Protein AF-A0A7J2HMD4-F1 (afdb_monomer_lite)

Sequence (49 aa):
MMKVLVTDKLADEAIEMLKNNGFEVKYEELDHDGLLKEIADYDALIVRS

Secondary structure (DSSP, 8-state):
--EEEE-S---HHHHHHHHHTT-EEEE----HHHHHHHGGG-SEEE---

Radius of gyration: 10.48 Å; chains: 1; bounding box: 22×23×21 Å

Structure (mmCIF, N/CA/C/O backbone):
data_AF-A0A7J2HMD4-F1
#
_entry.id   AF-A0A7J2HMD4-F1
#
loop_
_atom_site.group_PDB
_atom_site.id
_atom_site.type_symbol
_atom_site.label_atom_id
_atom_site.label_alt_id
_atom_site.label_comp_id
_atom_site.label_asym_id
_atom_site.label_entity_id
_atom_site.label_seq_id
_atom_site.pdbx_PDB_ins_code
_atom_site.Cartn_x
_atom_site.Cartn_y
_atom_site.Cartn_z
_atom_site.occupancy
_atom_site.B_iso_or_equiv
_atom_site.auth_seq_id
_atom_site.auth_comp_id
_atom_site.auth_asym_id
_atom_site.auth_atom_id
_atom_site.pdbx_PDB_model_num
ATOM 1 N N . MET A 1 1 ? -11.649 -6.583 2.279 1.00 70.25 1 MET A N 1
ATOM 2 C CA . MET A 1 1 ? -10.767 -5.480 2.713 1.00 70.25 1 MET A CA 1
ATOM 3 C C . MET A 1 1 ? -9.911 -5.155 1.506 1.00 70.25 1 MET A C 1
ATOM 5 O O . MET A 1 1 ? -9.396 -6.110 0.942 1.00 70.25 1 MET A O 1
ATOM 9 N N . MET A 1 2 ? -9.864 -3.905 1.041 1.00 85.88 2 MET A N 1
ATOM 10 C CA . MET A 1 2 ? -9.115 -3.577 -0.181 1.00 85.88 2 MET A CA 1
ATOM 11 C C . MET A 1 2 ? -7.614 -3.557 0.111 1.00 85.88 2 MET A C 1
ATOM 13 O O . MET A 1 2 ? -7.186 -2.879 1.051 1.00 85.88 2 MET A O 1
ATOM 17 N N . LYS A 1 3 ? -6.843 -4.292 -0.689 1.00 92.25 3 LYS A N 1
ATOM 18 C CA . LYS A 1 3 ? -5.387 -4.398 -0.579 1.00 92.25 3 LYS A CA 1
ATOM 19 C C . LYS A 1 3 ? -4.705 -3.484 -1.587 1.00 92.25 3 LYS A C 1
ATOM 21 O O . LYS A 1 3 ? -5.045 -3.489 -2.768 1.00 92.25 3 LYS A O 1
ATOM 26 N N . VAL A 1 4 ? -3.721 -2.723 -1.125 1.00 91.38 4 VAL A N 1
ATOM 27 C CA . VAL A 1 4 ? -2.982 -1.748 -1.929 1.00 91.38 4 VAL A CA 1
ATOM 28 C C . VAL A 1 4 ? -1.495 -2.079 -1.881 1.00 91.38 4 VAL A C 1
ATOM 30 O O . VAL A 1 4 ? -0.894 -2.084 -0.805 1.00 91.38 4 VAL A O 1
ATOM 33 N N . LEU A 1 5 ? -0.907 -2.338 -3.047 1.00 91.12 5 LEU A N 1
ATOM 34 C CA . LEU A 1 5 ? 0.527 -2.541 -3.214 1.00 91.12 5 LEU A CA 1
ATOM 35 C C . LEU A 1 5 ? 1.185 -1.214 -3.591 1.00 91.12 5 LEU A C 1
ATOM 37 O O . LEU A 1 5 ? 0.746 -0.539 -4.520 1.00 91.12 5 LEU A O 1
ATOM 41 N N . VAL A 1 6 ? 2.234 -0.838 -2.871 1.00 90.25 6 VAL A N 1
ATOM 42 C CA . VAL A 1 6 ? 3.037 0.356 -3.136 1.00 90.25 6 VAL A CA 1
ATOM 43 C C . VAL A 1 6 ? 4.452 -0.103 -3.454 1.00 90.25 6 VAL A C 1
ATOM 45 O O . VAL A 1 6 ? 5.133 -0.629 -2.576 1.00 90.25 6 VAL A O 1
ATOM 48 N N . THR A 1 7 ? 4.891 0.081 -4.697 1.00 88.50 7 THR A N 1
ATOM 49 C CA . THR A 1 7 ? 6.212 -0.400 -5.148 1.00 88.50 7 THR A CA 1
ATOM 50 C C . THR A 1 7 ? 7.276 0.675 -5.219 1.00 88.50 7 THR A C 1
ATOM 52 O O . THR A 1 7 ? 8.449 0.368 -5.383 1.00 88.50 7 THR A O 1
ATOM 55 N N . ASP A 1 8 ? 6.873 1.929 -5.049 1.00 84.88 8 ASP A N 1
ATOM 56 C CA . ASP A 1 8 ? 7.765 3.076 -5.041 1.00 84.88 8 ASP A CA 1
ATOM 57 C C . ASP A 1 8 ? 7.600 3.894 -3.779 1.00 84.88 8 ASP A C 1
ATOM 59 O O . ASP A 1 8 ? 6.545 3.909 -3.141 1.00 84.88 8 ASP A O 1
ATOM 63 N N . LYS A 1 9 ? 8.651 4.634 -3.433 1.00 78.94 9 LYS A N 1
ATOM 64 C CA . LYS A 1 9 ? 8.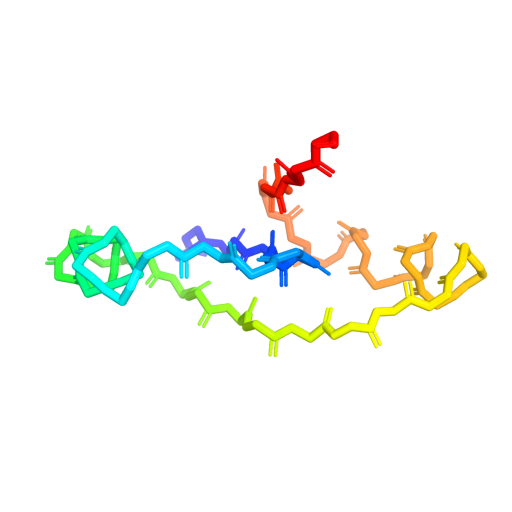682 5.450 -2.225 1.00 78.94 9 LYS A CA 1
ATOM 65 C C . LYS A 1 9 ? 7.606 6.546 -2.269 1.00 78.94 9 LYS A C 1
ATOM 67 O O . LYS A 1 9 ? 7.795 7.608 -2.876 1.00 78.94 9 LYS A O 1
ATOM 72 N N . LEU A 1 10 ? 6.482 6.265 -1.614 1.00 82.31 10 LEU A N 1
ATOM 73 C CA . LEU A 1 10 ? 5.377 7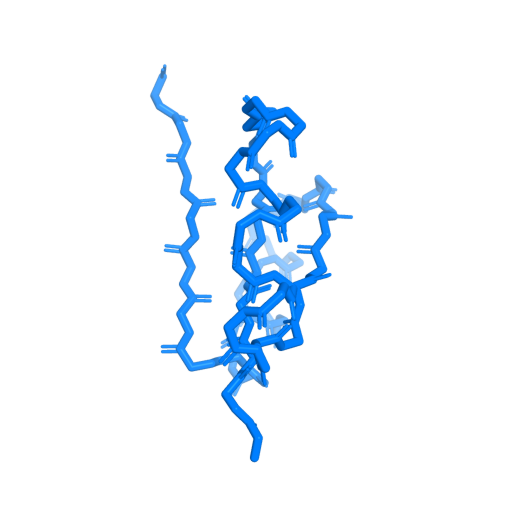.181 -1.348 1.00 82.31 10 LEU A CA 1
ATOM 74 C C . LEU A 1 10 ? 5.660 7.964 -0.057 1.00 82.31 10 LEU A C 1
ATOM 76 O O . LEU A 1 10 ? 6.386 7.488 0.813 1.00 82.31 10 LEU A O 1
ATOM 80 N N . ALA A 1 11 ? 5.091 9.162 0.079 1.00 86.06 11 ALA A N 1
ATOM 81 C CA . ALA A 1 11 ? 5.148 9.895 1.340 1.00 86.06 11 ALA A CA 1
ATOM 82 C C . ALA A 1 11 ? 4.448 9.102 2.457 1.00 86.06 11 ALA A C 1
ATOM 84 O O . ALA A 1 11 ? 3.349 8.581 2.243 1.00 86.06 11 ALA A O 1
ATOM 85 N N . ASP A 1 12 ? 5.054 9.055 3.645 1.00 84.69 12 ASP A N 1
ATOM 86 C CA . ASP A 1 12 ? 4.518 8.324 4.799 1.00 84.69 12 ASP A CA 1
ATOM 87 C C . ASP A 1 12 ? 3.087 8.769 5.150 1.00 84.69 12 ASP A C 1
ATOM 89 O O . ASP A 1 12 ? 2.221 7.926 5.378 1.00 84.69 12 ASP A O 1
ATOM 93 N N . GLU A 1 13 ? 2.794 10.072 5.045 1.00 88.69 13 GLU A N 1
ATOM 94 C CA . GLU A 1 13 ? 1.451 10.638 5.261 1.00 88.69 13 GLU A CA 1
ATOM 95 C C . GLU A 1 13 ? 0.381 10.004 4.357 1.00 88.69 13 GLU A C 1
ATOM 97 O O . GLU A 1 13 ? -0.753 9.780 4.784 1.00 88.69 13 GLU A O 1
ATOM 102 N N . ALA A 1 14 ? 0.722 9.673 3.109 1.00 85.81 14 ALA A N 1
ATOM 103 C CA . ALA A 1 14 ? -0.218 9.048 2.182 1.00 85.81 14 ALA A CA 1
ATOM 104 C C . ALA A 1 14 ? -0.461 7.570 2.532 1.00 85.81 14 ALA A C 1
ATOM 106 O O . ALA A 1 14 ? -1.595 7.095 2.444 1.00 85.81 14 ALA A O 1
ATOM 107 N N . ILE A 1 15 ? 0.578 6.856 2.983 1.00 86.88 15 ILE A N 1
ATOM 108 C CA . ILE A 1 15 ? 0.460 5.475 3.476 1.00 86.88 15 ILE A CA 1
ATOM 109 C C . ILE A 1 15 ? -0.412 5.443 4.736 1.00 86.88 15 ILE A C 1
ATOM 111 O O . ILE A 1 15 ? -1.304 4.601 4.850 1.00 86.88 15 ILE A O 1
ATOM 115 N N . GLU A 1 16 ? -0.183 6.365 5.670 1.00 90.31 16 GLU A N 1
ATOM 116 C CA . GLU A 1 16 ? -0.980 6.487 6.891 1.00 90.31 16 GLU A CA 1
ATOM 117 C C . GLU A 1 16 ? -2.433 6.846 6.588 1.00 90.31 16 GLU A C 1
ATOM 119 O O . GLU A 1 16 ? -3.343 6.238 7.151 1.00 90.31 16 GLU A O 1
ATOM 124 N N . MET A 1 17 ? -2.676 7.769 5.653 1.00 90.69 17 MET A N 1
ATOM 125 C CA . MET A 1 17 ? -4.032 8.116 5.234 1.00 90.69 17 MET A CA 1
ATOM 126 C C . MET A 1 17 ? -4.771 6.892 4.680 1.00 90.69 17 MET A C 1
ATOM 128 O O . MET A 1 17 ? -5.913 6.643 5.066 1.00 90.69 17 MET A O 1
ATOM 132 N N . LEU A 1 18 ? -4.131 6.093 3.823 1.00 88.94 18 LEU A N 1
ATOM 133 C CA . LEU A 1 18 ? -4.724 4.872 3.274 1.00 88.94 18 LEU A CA 1
ATOM 134 C C . LEU A 1 18 ? -5.025 3.841 4.376 1.00 88.94 18 LEU A C 1
ATOM 136 O O . LEU A 1 18 ? -6.145 3.334 4.458 1.00 88.94 18 LEU A O 1
ATOM 140 N N . LYS A 1 19 ? -4.081 3.592 5.288 1.00 89.19 19 LYS A N 1
ATOM 141 C CA . LYS A 1 19 ? -4.304 2.689 6.431 1.00 89.19 19 LYS A CA 1
ATOM 142 C C . LYS A 1 19 ? -5.461 3.161 7.320 1.00 89.19 19 LYS A C 1
ATOM 144 O O . LYS A 1 19 ? -6.315 2.357 7.687 1.00 89.19 19 LYS A O 1
ATOM 149 N N . ASN A 1 20 ? -5.551 4.464 7.594 1.00 92.31 20 ASN A N 1
ATOM 150 C CA . ASN A 1 20 ? -6.625 5.063 8.397 1.00 92.31 20 ASN A CA 1
ATOM 151 C C . ASN A 1 20 ? -8.007 4.972 7.734 1.00 92.31 20 ASN A C 1
ATOM 153 O O . ASN A 1 20 ? -9.019 4.936 8.430 1.00 92.31 20 ASN A O 1
ATOM 157 N N . ASN A 1 21 ? -8.064 4.898 6.403 1.00 90.50 21 ASN A N 1
ATOM 158 C CA . ASN A 1 21 ? -9.305 4.674 5.656 1.00 90.50 21 ASN A CA 1
ATOM 159 C C . ASN A 1 21 ? -9.714 3.185 5.593 1.00 90.50 21 ASN A C 1
ATOM 161 O O . ASN A 1 21 ? -10.716 2.854 4.962 1.00 90.50 21 ASN A O 1
ATOM 165 N N . GLY A 1 22 ? -8.974 2.285 6.252 1.00 90.31 22 GLY A N 1
ATOM 166 C CA . GLY A 1 22 ? -9.277 0.851 6.297 1.00 90.31 22 GLY A CA 1
ATOM 167 C C . GLY A 1 22 ? -8.704 0.049 5.125 1.00 90.31 22 GLY A C 1
ATOM 168 O O . GLY A 1 22 ? -9.138 -1.083 4.897 1.00 90.31 22 GLY A O 1
ATOM 169 N N . PHE A 1 23 ? -7.747 0.617 4.385 1.00 92.19 23 PHE A N 1
ATOM 170 C CA . PHE A 1 23 ? -7.021 -0.088 3.330 1.00 92.19 23 PHE A CA 1
ATOM 171 C C . PHE A 1 23 ? -5.824 -0.853 3.903 1.00 92.19 23 PHE A C 1
ATOM 173 O O . PHE A 1 23 ? -5.090 -0.354 4.759 1.00 92.19 23 PHE A O 1
ATOM 180 N N . GLU A 1 24 ? -5.597 -2.064 3.400 1.00 91.44 24 GLU A N 1
ATOM 181 C CA . GLU A 1 24 ? -4.422 -2.864 3.739 1.00 91.44 24 GLU A CA 1
ATOM 182 C C . GLU A 1 24 ? -3.283 -2.494 2.787 1.00 91.44 24 GLU A C 1
ATOM 184 O O . GLU A 1 24 ? -3.254 -2.927 1.638 1.00 91.44 24 GLU A O 1
ATOM 189 N N . VAL A 1 25 ? -2.375 -1.632 3.248 1.00 90.00 25 VAL A N 1
ATOM 190 C CA . VAL A 1 25 ? -1.280 -1.100 2.425 1.00 90.00 25 VAL A CA 1
ATOM 191 C C . VAL A 1 25 ? 0.017 -1.850 2.705 1.00 90.00 25 VAL A C 1
ATOM 193 O O . VAL A 1 25 ? 0.517 -1.804 3.836 1.00 90.00 25 VAL A O 1
ATOM 196 N N . LYS A 1 26 ? 0.595 -2.467 1.670 1.00 88.75 26 LYS A N 1
ATOM 197 C CA . LYS A 1 26 ? 1.938 -3.061 1.698 1.00 88.75 26 LYS A CA 1
ATOM 198 C C . LYS A 1 26 ? 2.888 -2.216 0.853 1.00 88.75 26 LYS A C 1
ATOM 200 O O . LYS A 1 26 ? 2.599 -1.938 -0.306 1.00 88.75 26 LYS A O 1
ATOM 205 N N . TYR A 1 27 ? 4.011 -1.819 1.444 1.00 87.56 27 TYR A N 1
ATOM 206 C CA . TYR A 1 27 ? 5.132 -1.227 0.718 1.00 87.56 27 TYR A CA 1
ATOM 207 C C . TYR A 1 27 ? 6.185 -2.307 0.483 1.00 87.56 27 TYR A C 1
ATOM 209 O O . TYR A 1 27 ? 6.699 -2.862 1.456 1.00 87.56 27 TYR A O 1
ATOM 217 N N . GLU A 1 28 ? 6.482 -2.612 -0.777 1.00 85.38 28 GLU A N 1
ATOM 218 C CA . GLU A 1 28 ? 7.516 -3.578 -1.145 1.00 85.38 28 GLU A CA 1
ATOM 219 C C . GLU A 1 28 ? 8.123 -3.226 -2.506 1.00 85.38 28 GLU A C 1
ATOM 221 O O . GLU A 1 28 ? 7.411 -3.103 -3.500 1.00 85.38 28 GLU A O 1
ATOM 226 N N . GLU A 1 29 ? 9.446 -3.067 -2.549 1.00 81.38 29 GLU A N 1
ATOM 227 C CA . GLU A 1 29 ? 10.182 -2.886 -3.801 1.00 81.38 29 GLU A CA 1
ATOM 228 C C . GLU A 1 29 ? 10.311 -4.248 -4.488 1.00 81.38 29 GLU A C 1
ATOM 230 O O . GLU A 1 29 ? 11.052 -5.124 -4.041 1.00 81.38 29 GLU A O 1
ATOM 235 N N . LEU A 1 30 ? 9.537 -4.430 -5.556 1.00 83.94 30 LEU A N 1
ATOM 236 C CA . LEU A 1 30 ? 9.472 -5.661 -6.334 1.00 83.94 30 LEU A CA 1
ATOM 237 C C . LEU A 1 30 ? 10.052 -5.435 -7.727 1.00 83.94 30 LEU A C 1
ATOM 239 O O . LEU A 1 30 ? 9.715 -4.467 -8.407 1.00 83.94 30 LEU A O 1
ATOM 243 N N . ASP A 1 31 ? 10.856 -6.387 -8.193 1.00 84.06 31 ASP A N 1
ATOM 244 C CA . ASP A 1 31 ? 11.239 -6.470 -9.600 1.00 84.06 31 ASP A CA 1
ATOM 245 C C . ASP A 1 31 ? 10.035 -6.852 -10.477 1.00 84.06 31 ASP A C 1
ATOM 247 O O . ASP A 1 31 ? 9.047 -7.411 -9.997 1.00 84.06 31 ASP A O 1
ATOM 251 N N . HIS A 1 32 ? 10.138 -6.626 -11.790 1.00 84.06 32 HIS A N 1
ATOM 252 C CA . HIS A 1 32 ? 9.073 -6.889 -12.770 1.00 84.06 32 HIS A CA 1
ATOM 253 C C . HIS A 1 32 ? 8.390 -8.264 -12.602 1.00 84.06 32 HIS A C 1
ATOM 255 O O . HIS A 1 32 ? 7.16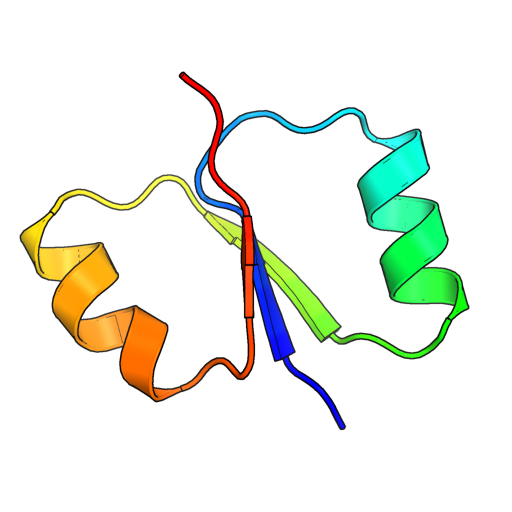4 -8.344 -12.546 1.00 84.06 32 HIS A O 1
ATOM 261 N N . ASP A 1 33 ? 9.167 -9.342 -12.467 1.00 88.06 33 ASP A N 1
ATOM 262 C CA . ASP A 1 33 ? 8.647 -10.703 -12.274 1.00 88.06 33 ASP A CA 1
ATOM 263 C C . ASP A 1 33 ? 7.986 -10.930 -10.904 1.00 88.06 33 ASP A C 1
ATOM 265 O O . ASP A 1 33 ? 7.059 -11.736 -10.790 1.00 88.06 33 ASP A O 1
ATOM 269 N N . GLY A 1 34 ? 8.460 -10.243 -9.861 1.00 87.44 34 GLY A N 1
ATOM 270 C CA . GLY A 1 34 ? 7.865 -10.282 -8.524 1.00 87.44 34 GLY A CA 1
ATOM 271 C C . GLY A 1 34 ? 6.533 -9.540 -8.499 1.00 87.44 34 GLY A C 1
ATOM 272 O O . GLY A 1 34 ? 5.525 -10.096 -8.066 1.00 87.44 34 GLY A O 1
ATOM 273 N N . LEU A 1 35 ? 6.509 -8.339 -9.081 1.00 87.88 35 LEU A N 1
ATOM 274 C CA . LEU A 1 35 ? 5.313 -7.519 -9.236 1.00 87.88 35 LEU A CA 1
ATOM 275 C C . LEU A 1 35 ? 4.217 -8.272 -9.992 1.00 87.88 35 LEU A C 1
ATOM 277 O O . LEU A 1 35 ? 3.079 -8.304 -9.544 1.00 87.88 35 LEU A O 1
ATOM 281 N N . LEU A 1 36 ? 4.559 -8.919 -11.110 1.00 88.75 36 LEU A N 1
ATOM 282 C CA . LEU A 1 36 ? 3.609 -9.673 -11.937 1.00 88.75 36 LEU A CA 1
ATOM 283 C C . LEU A 1 36 ? 2.903 -10.803 -11.1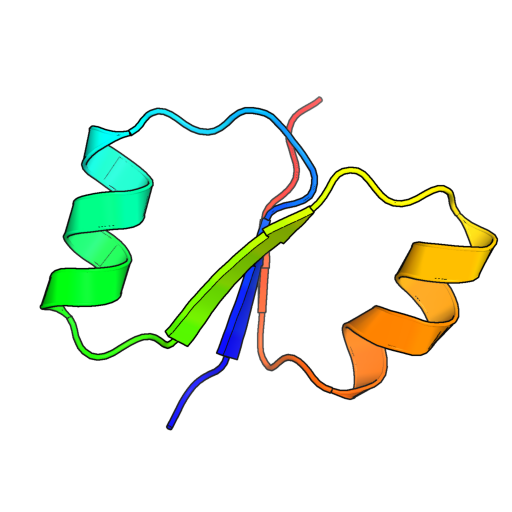83 1.00 88.75 36 LEU A C 1
ATOM 285 O O . LEU A 1 36 ? 1.745 -11.100 -11.473 1.00 88.75 36 LEU A O 1
ATOM 289 N N . LYS A 1 37 ? 3.593 -11.445 -10.238 1.00 89.12 37 LYS A N 1
ATOM 290 C CA . LYS A 1 37 ? 3.007 -12.496 -9.397 1.00 89.12 37 LYS A CA 1
ATOM 291 C C . LYS A 1 37 ? 2.194 -11.907 -8.261 1.00 89.12 37 LYS A C 1
ATOM 293 O O . LYS A 1 37 ? 1.122 -12.413 -7.956 1.00 89.12 37 LYS A O 1
ATOM 298 N N . GLU A 1 38 ? 2.725 -10.863 -7.641 1.00 86.88 38 GLU A N 1
ATOM 299 C CA . GLU A 1 38 ? 2.178 -10.327 -6.409 1.00 86.88 38 GLU A CA 1
ATOM 300 C C . GLU A 1 38 ? 0.958 -9.430 -6.659 1.00 86.88 38 GLU A C 1
ATOM 302 O O . GLU A 1 38 ? -0.015 -9.534 -5.925 1.00 86.88 38 GLU A O 1
ATOM 307 N N . ILE A 1 39 ? 0.931 -8.644 -7.742 1.00 88.69 39 ILE A N 1
ATOM 308 C CA . ILE A 1 39 ? -0.172 -7.727 -8.089 1.00 88.69 39 ILE A CA 1
ATOM 309 C C . ILE A 1 39 ? -1.538 -8.421 -8.203 1.00 88.69 39 ILE A C 1
ATOM 311 O O . ILE A 1 39 ? -2.563 -7.784 -7.982 1.00 88.69 39 ILE A O 1
ATOM 315 N N . ALA A 1 40 ? -1.567 -9.721 -8.512 1.00 88.81 40 ALA A N 1
ATOM 316 C CA . ALA A 1 40 ? -2.799 -10.502 -8.616 1.00 88.81 40 ALA A CA 1
ATOM 317 C C . ALA A 1 40 ? -3.569 -10.605 -7.285 1.00 88.81 40 ALA A C 1
ATOM 319 O O . ALA A 1 40 ? -4.783 -10.807 -7.299 1.00 88.81 40 ALA A O 1
ATOM 320 N N . ASP A 1 41 ? -2.879 -10.456 -6.151 1.00 90.12 41 ASP A N 1
ATOM 321 C CA . ASP A 1 41 ? -3.456 -10.504 -4.805 1.00 90.12 41 ASP A CA 1
ATOM 322 C C . ASP A 1 41 ? -3.932 -9.133 -4.288 1.00 90.12 41 ASP A C 1
ATOM 324 O O . ASP A 1 41 ? -4.473 -9.055 -3.179 1.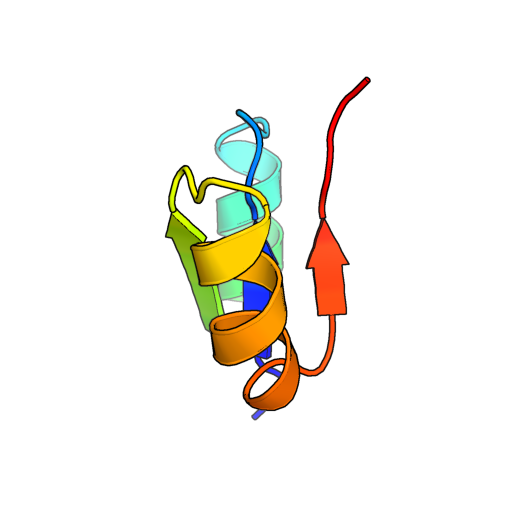00 90.12 41 ASP A O 1
ATOM 328 N N . TYR A 1 42 ? -3.738 -8.055 -5.059 1.00 92.50 42 TYR A N 1
ATOM 329 C CA . TYR A 1 42 ? -4.054 -6.682 -4.653 1.00 92.50 42 TYR A CA 1
ATOM 330 C C . TYR A 1 42 ? -5.130 -6.065 -5.539 1.00 92.50 42 TYR A C 1
ATOM 332 O O . TYR A 1 42 ? -5.214 -6.319 -6.737 1.00 92.50 42 TYR A O 1
ATOM 340 N N . ASP A 1 43 ? -5.933 -5.191 -4.940 1.00 91.88 43 ASP A N 1
ATOM 341 C CA . ASP A 1 43 ? -6.990 -4.458 -5.636 1.00 91.88 43 ASP A CA 1
ATOM 342 C C . ASP A 1 43 ? -6.461 -3.173 -6.295 1.00 91.88 43 ASP A C 1
ATOM 344 O O . ASP A 1 43 ? -7.082 -2.634 -7.212 1.00 91.88 43 ASP A O 1
ATOM 348 N N . ALA A 1 44 ? -5.321 -2.658 -5.821 1.00 90.06 44 ALA A N 1
ATOM 349 C CA . ALA A 1 44 ? -4.704 -1.440 -6.329 1.00 90.06 44 ALA A CA 1
ATOM 350 C C . ALA A 1 44 ? -3.172 -1.500 -6.285 1.00 90.06 44 ALA A C 1
ATOM 352 O O . ALA A 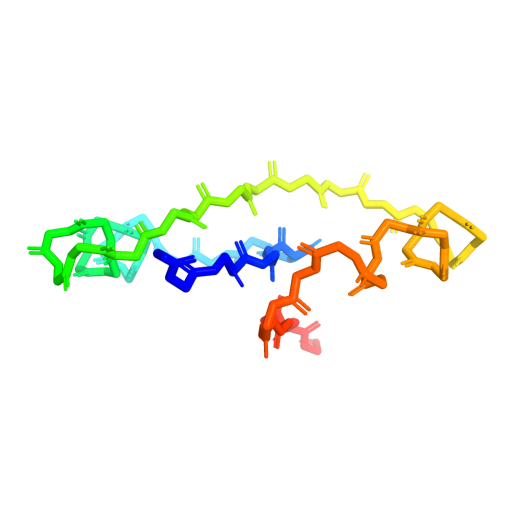1 44 ? -2.583 -2.077 -5.370 1.00 90.06 44 ALA A O 1
ATOM 353 N N . LEU A 1 45 ? -2.542 -0.829 -7.252 1.00 89.31 45 LEU A N 1
ATOM 354 C CA . LEU A 1 45 ? -1.098 -0.632 -7.347 1.00 89.31 45 LEU A CA 1
ATOM 355 C C . LEU A 1 45 ? -0.786 0.871 -7.378 1.00 89.31 45 LEU A C 1
ATOM 357 O O . LEU A 1 45 ? -1.364 1.610 -8.177 1.00 89.31 45 LEU A O 1
ATOM 361 N N . ILE A 1 46 ? 0.147 1.312 -6.537 1.00 87.62 46 ILE A N 1
ATOM 362 C CA . ILE A 1 46 ? 0.673 2.677 -6.499 1.00 87.62 46 ILE A CA 1
ATOM 363 C C . ILE A 1 46 ? 2.155 2.640 -6.878 1.00 87.62 46 ILE A C 1
ATOM 365 O O . ILE A 1 46 ? 2.964 2.000 -6.208 1.00 87.62 46 ILE A O 1
ATOM 369 N N . VAL A 1 47 ? 2.490 3.364 -7.943 1.00 87.50 47 VAL A N 1
ATOM 370 C CA . VAL A 1 47 ? 3.841 3.491 -8.511 1.00 87.50 47 VAL A CA 1
ATOM 371 C C . VAL A 1 47 ? 4.257 4.957 -8.561 1.00 87.50 47 VAL A C 1
ATOM 373 O O . VAL A 1 47 ? 3.409 5.856 -8.551 1.00 87.50 47 VAL A O 1
ATOM 376 N N . ARG A 1 48 ? 5.562 5.205 -8.665 1.00 81.94 48 ARG A N 1
ATOM 377 C CA . ARG A 1 48 ? 6.137 6.526 -8.924 1.00 81.94 48 ARG A CA 1
ATOM 378 C C . ARG A 1 48 ? 7.046 6.433 -10.149 1.00 81.94 48 ARG A C 1
ATOM 380 O O . ARG A 1 48 ? 7.752 5.453 -10.327 1.00 81.94 48 ARG A O 1
ATOM 387 N N . SER A 1 49 ? 7.001 7.451 -11.003 1.00 68.25 49 SER A N 1
ATOM 388 C CA . SER A 1 49 ? 7.913 7.623 -12.144 1.00 68.25 49 SER A CA 1
ATOM 389 C C . SER A 1 49 ? 9.217 8.303 -11.752 1.00 68.25 49 SER A C 1
ATOM 391 O O . SER A 1 49 ? 9.131 9.234 -10.911 1.00 68.25 49 SER A O 1
#

Foldseek 3Di:
DAEEEEQDDDPPVVVVVCVVVVYHYDYDNDDPVRCVVCVVVGPYYHYDD

pLDDT: mean 87.22, std 4.81, range [68.25, 92.5]